Protein AF-A0A1A8GZM3-F1 (afdb_monomer_lite)

Secondary structure (DSSP, 8-state):
-------------S---HHHHHHHHHHHHHHHHHHHHHHHHHHHHHHHHHHHHHHT------------

pLDDT: mean 71.96, std 18.18, range [49.5, 97.62]

Structure (mmCIF, N/CA/C/O backbone):
data_AF-A0A1A8GZM3-F1
#
_entry.id   AF-A0A1A8GZM3-F1
#
loop_
_atom_site.group_PDB
_atom_site.id
_atom_site.type_symbol
_atom_site.label_atom_id
_atom_site.label_alt_id
_atom_site.label_comp_id
_atom_site.label_asym_id
_atom_site.label_entity_id
_atom_site.label_seq_id
_atom_site.pdbx_PDB_ins_code
_atom_site.Cartn_x
_atom_site.Cartn_y
_atom_site.Cartn_z
_atom_site.occupancy
_atom_site.B_iso_or_equiv
_atom_site.auth_seq_id
_atom_site.auth_comp_id
_atom_site.auth_asym_id
_atom_site.auth_atom_id
_atom_site.pdbx_PDB_model_num
ATOM 1 N N . MET A 1 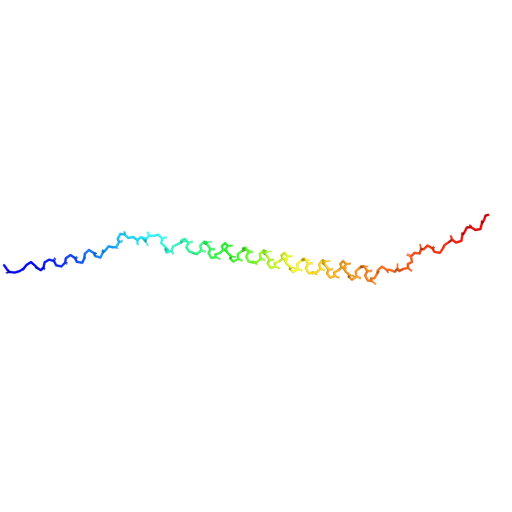1 ? -25.308 31.628 54.488 1.00 54.47 1 MET A N 1
ATOM 2 C CA . MET A 1 1 ? -23.844 31.573 54.264 1.00 54.47 1 MET A CA 1
ATOM 3 C C . MET A 1 1 ? -23.418 30.126 54.475 1.00 54.47 1 MET A C 1
ATOM 5 O O . MET A 1 1 ? -23.738 29.608 55.526 1.00 54.47 1 MET A O 1
ATOM 9 N N . GLY A 1 2 ? -22.813 29.382 53.556 1.00 62.22 2 GLY A N 1
ATOM 10 C CA . GLY A 1 2 ? -22.440 29.636 52.171 1.00 62.22 2 GLY A CA 1
ATOM 11 C C . GLY A 1 2 ? -22.788 28.409 51.318 1.00 62.22 2 GLY A C 1
ATOM 12 O O . GLY A 1 2 ? -22.771 27.278 51.795 1.00 62.22 2 GLY A O 1
ATOM 13 N N . LYS A 1 3 ? -23.177 28.684 50.072 1.00 58.75 3 LYS A N 1
ATOM 14 C CA . LYS A 1 3 ? -23.467 27.721 49.008 1.00 58.75 3 LYS A CA 1
ATOM 15 C C . LYS A 1 3 ? -22.172 26.985 48.656 1.00 58.75 3 LYS A C 1
ATOM 17 O O . LYS A 1 3 ? -21.320 27.575 48.006 1.00 58.75 3 LYS A O 1
ATOM 22 N N . SER A 1 4 ? -22.049 25.725 49.053 1.00 67.56 4 SER A N 1
ATOM 23 C CA . SER A 1 4 ? -21.009 24.830 48.535 1.00 67.56 4 SER A CA 1
ATOM 24 C C . SER A 1 4 ? -21.648 23.574 47.951 1.00 67.56 4 SER A C 1
ATOM 26 O O . SER A 1 4 ? -21.300 22.456 48.308 1.00 67.56 4 SER A O 1
ATOM 28 N N . GLU A 1 5 ? -22.599 23.759 47.036 1.00 59.59 5 GLU A N 1
ATOM 29 C CA . GLU A 1 5 ? -22.837 22.782 45.975 1.00 59.59 5 GLU A CA 1
ATOM 30 C C . GLU A 1 5 ? -21.839 23.125 44.864 1.00 59.59 5 GLU A C 1
ATOM 32 O O . GLU A 1 5 ? -22.081 23.944 43.981 1.00 59.59 5 GLU A O 1
ATOM 37 N N . SER A 1 6 ? -20.624 22.594 44.981 1.00 67.19 6 SER A N 1
ATOM 38 C CA . SER A 1 6 ? -19.687 22.627 43.865 1.00 67.19 6 SER A CA 1
ATOM 39 C C . SER A 1 6 ? -20.283 21.740 42.780 1.00 67.19 6 SER A C 1
ATOM 41 O O . SER A 1 6 ? -20.092 20.524 42.776 1.00 67.19 6 SER A O 1
ATOM 43 N N . GLN A 1 7 ? -21.055 22.350 41.882 1.00 67.19 7 GLN A N 1
ATOM 44 C CA . GLN A 1 7 ? -21.300 21.795 40.565 1.00 67.19 7 GLN A CA 1
ATOM 45 C C . GLN A 1 7 ? -19.974 21.830 39.816 1.00 67.19 7 GLN A C 1
ATOM 47 O O . GLN A 1 7 ? -19.721 22.665 38.952 1.00 67.19 7 GLN A O 1
ATOM 52 N N . MET A 1 8 ? -19.131 20.856 40.136 1.00 56.09 8 MET A N 1
ATOM 53 C CA . MET A 1 8 ? -18.329 20.238 39.109 1.00 56.09 8 MET A CA 1
ATOM 54 C C . MET A 1 8 ? -19.321 19.409 38.295 1.00 56.09 8 MET A C 1
ATOM 56 O O . MET A 1 8 ? -19.426 18.192 38.441 1.00 56.09 8 MET A O 1
ATOM 60 N N . ASP A 1 9 ? -20.091 20.109 37.457 1.00 58.56 9 ASP A N 1
ATOM 61 C CA . ASP A 1 9 ? -20.555 19.557 36.195 1.00 58.56 9 ASP A CA 1
ATOM 62 C C . ASP A 1 9 ? -19.263 19.243 35.441 1.00 58.56 9 ASP A C 1
ATOM 64 O O . ASP A 1 9 ? -18.744 20.018 34.637 1.00 58.56 9 ASP A O 1
ATOM 68 N N . ILE A 1 10 ? -18.643 18.121 35.820 1.00 60.50 10 ILE A N 1
ATOM 69 C CA . ILE A 1 10 ? -17.763 17.407 34.929 1.00 60.50 10 ILE A CA 1
ATOM 70 C C . ILE A 1 10 ? -18.710 17.081 33.796 1.00 60.50 10 ILE A C 1
ATOM 72 O O . ILE A 1 10 ? -19.533 16.170 33.871 1.00 60.50 10 ILE A O 1
ATOM 76 N N . MET A 1 11 ? -18.630 17.936 32.792 1.00 54.31 11 MET A N 1
ATOM 77 C CA . MET A 1 11 ? -19.193 17.808 31.477 1.00 54.31 11 MET A CA 1
ATOM 78 C C . MET A 1 11 ? -18.622 16.524 30.861 1.00 54.31 11 MET A C 1
ATOM 80 O O . MET A 1 11 ? -17.836 16.530 29.922 1.00 54.31 11 MET A O 1
ATOM 84 N N . GLU A 1 12 ? -19.054 15.374 31.384 1.00 54.34 12 GLU A N 1
ATOM 85 C CA . GLU A 1 12 ? -18.845 14.041 30.820 1.00 54.34 12 GLU A CA 1
ATOM 86 C C . GLU A 1 12 ? -19.669 13.875 29.532 1.00 54.34 12 GLU A C 1
ATOM 88 O O . GLU A 1 12 ? -19.662 12.826 28.885 1.00 54.34 12 GLU A O 1
ATOM 93 N N . LYS A 1 13 ? -20.397 14.929 29.145 1.00 59.28 13 LYS A N 1
ATOM 94 C CA . LYS A 1 13 ? -21.150 15.065 27.908 1.00 59.28 13 LYS A CA 1
ATOM 95 C C . LYS A 1 13 ? -20.306 15.671 26.798 1.00 59.28 13 LYS A C 1
ATOM 97 O O . LYS A 1 13 ? -20.709 16.642 26.175 1.00 59.28 13 LYS A O 1
ATOM 102 N N . THR A 1 14 ? -19.162 15.081 26.480 1.00 55.81 14 THR A N 1
ATOM 103 C CA . THR A 1 14 ? -18.646 15.216 25.114 1.00 55.81 14 THR A CA 1
ATOM 104 C C . THR A 1 14 ? -17.644 14.111 24.792 1.00 55.81 14 THR A C 1
ATOM 106 O O . THR A 1 14 ? -16.549 14.036 25.336 1.00 55.81 14 THR A O 1
ATOM 109 N N . SER A 1 15 ? -18.053 13.261 23.849 1.00 53.84 15 SER A N 1
ATOM 110 C CA . SER A 1 15 ? -17.232 12.298 23.111 1.00 53.84 15 SER A CA 1
ATOM 111 C C . SER A 1 15 ? -16.884 10.961 23.785 1.00 53.84 15 SER A C 1
ATOM 113 O O . SER A 1 15 ? -15.737 10.524 23.829 1.00 53.84 15 SER A O 1
ATOM 115 N N .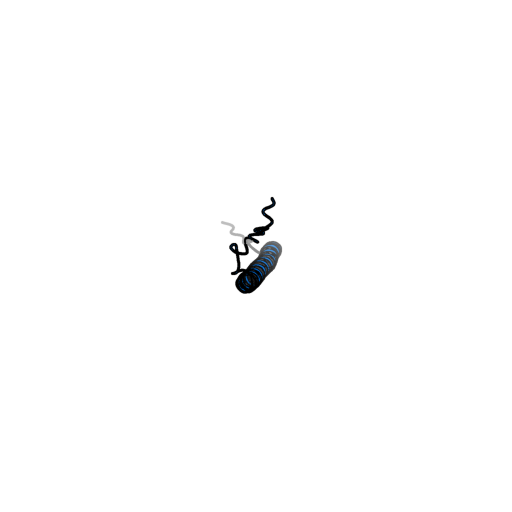 LYS A 1 16 ? -17.904 10.196 24.189 1.00 55.38 16 LYS A N 1
ATOM 116 C CA . LYS A 1 16 ? -17.799 8.724 24.185 1.00 55.38 16 LYS A CA 1
ATOM 117 C C . LYS A 1 16 ? -18.448 8.161 22.906 1.00 55.38 16 LYS A C 1
ATOM 119 O O . LYS A 1 16 ? -19.571 7.676 22.954 1.00 55.38 16 LYS A O 1
ATOM 124 N N . PRO A 1 17 ? -17.739 8.207 21.758 1.00 52.59 17 PRO A N 1
ATOM 125 C CA . PRO A 1 17 ? -17.721 7.041 20.870 1.00 52.59 17 PRO A CA 1
ATOM 126 C C . PRO A 1 17 ? -16.297 6.691 20.380 1.00 52.59 17 PRO A C 1
ATOM 128 O O . PRO A 1 17 ? -16.124 6.125 19.304 1.00 52.59 17 PRO A O 1
ATOM 131 N N . GLY A 1 18 ? -15.250 7.035 21.141 1.00 54.66 18 GLY A N 1
ATOM 132 C CA . GLY A 1 18 ? -13.855 6.902 20.687 1.00 54.66 18 GLY A CA 1
ATOM 133 C C . GLY A 1 18 ? -13.242 5.496 20.745 1.00 54.66 18 GLY A C 1
ATOM 134 O O . GLY A 1 18 ? -12.240 5.244 20.089 1.00 54.66 18 GLY A O 1
ATOM 135 N N . LYS A 1 19 ? -13.820 4.545 21.490 1.00 54.59 19 LYS A N 1
ATOM 136 C CA . LYS A 1 19 ? -13.090 3.312 21.861 1.00 54.59 19 LYS A CA 1
ATOM 137 C C . LYS A 1 19 ? -13.044 2.224 20.775 1.00 54.59 19 LYS A C 1
ATOM 139 O O . LYS A 1 19 ? -12.247 1.304 20.885 1.00 54.59 19 LYS A O 1
ATOM 144 N N . ARG A 1 20 ? -13.902 2.297 19.747 1.00 56.03 20 ARG A N 1
ATOM 145 C CA . ARG A 1 20 ? -14.023 1.249 18.704 1.00 56.03 20 ARG A CA 1
ATOM 146 C C . ARG A 1 20 ? -13.852 1.734 17.264 1.00 56.03 20 ARG A C 1
ATOM 148 O O . ARG A 1 20 ? -13.635 0.915 16.382 1.00 56.03 20 ARG A O 1
ATOM 155 N N . ARG A 1 21 ? -13.976 3.041 17.006 1.00 57.25 21 ARG A N 1
ATOM 156 C CA . ARG A 1 21 ? -13.817 3.612 15.654 1.00 57.25 21 ARG A CA 1
ATOM 157 C C . ARG A 1 21 ? -12.359 3.840 15.271 1.00 57.25 21 ARG A C 1
ATOM 159 O O . ARG A 1 21 ? -12.045 3.804 14.088 1.00 57.25 21 ARG A O 1
ATOM 166 N N . TRP A 1 22 ? -11.487 4.031 16.258 1.00 60.38 22 TRP A N 1
ATOM 167 C CA . TRP A 1 22 ? -10.061 4.225 16.020 1.00 60.38 22 TRP A CA 1
ATOM 168 C C . TRP A 1 22 ? -9.421 2.999 15.369 1.00 60.38 22 TRP A C 1
ATOM 170 O O . TRP A 1 22 ? -8.789 3.141 14.336 1.00 60.38 22 TRP A O 1
ATOM 180 N N . THR A 1 23 ? -9.703 1.788 15.855 1.00 74.62 23 THR A N 1
ATOM 181 C CA . THR A 1 23 ? -9.151 0.552 15.279 1.00 74.62 23 THR A CA 1
ATOM 182 C C . THR A 1 23 ? -9.524 0.345 13.814 1.00 74.62 23 THR A C 1
ATOM 184 O O . THR A 1 23 ? -8.664 -0.021 13.025 1.00 74.62 23 THR A O 1
ATOM 187 N N . VAL A 1 24 ? -10.770 0.612 13.407 1.00 83.38 24 VAL A N 1
ATOM 188 C CA . VAL A 1 24 ? -11.170 0.483 11.990 1.00 83.38 24 VAL A CA 1
ATOM 189 C C . VAL A 1 24 ? -10.425 1.489 11.112 1.00 83.38 24 VAL A C 1
ATOM 191 O O . VAL A 1 24 ? -9.981 1.131 10.022 1.00 83.38 24 VAL A O 1
ATOM 194 N N . ALA A 1 25 ? -10.263 2.727 11.585 1.00 85.06 25 ALA A N 1
ATOM 195 C CA . ALA A 1 25 ? -9.494 3.744 10.878 1.00 85.06 25 ALA A CA 1
ATOM 196 C C . ALA A 1 25 ? -8.008 3.365 10.783 1.00 85.06 25 ALA A C 1
ATOM 198 O O . ALA A 1 25 ? -7.429 3.488 9.711 1.00 85.06 25 ALA A O 1
ATOM 199 N N . GLU A 1 26 ? -7.420 2.831 11.853 1.00 86.94 26 GLU A N 1
ATOM 200 C CA . GLU A 1 26 ? -6.023 2.378 11.885 1.00 86.94 26 GLU A CA 1
ATOM 201 C C . GLU A 1 26 ? -5.778 1.188 10.949 1.00 86.94 26 GLU A C 1
ATOM 203 O O . GLU A 1 26 ? -4.797 1.159 10.206 1.00 86.94 26 GLU A O 1
ATOM 208 N N . ILE A 1 27 ? -6.700 0.221 10.925 1.00 91.94 27 ILE A N 1
ATOM 209 C CA . ILE A 1 27 ? -6.642 -0.929 10.014 1.00 91.94 27 ILE A CA 1
ATOM 210 C C . ILE A 1 27 ? -6.779 -0.451 8.570 1.00 91.94 27 ILE A C 1
ATOM 212 O O . ILE A 1 27 ? -5.987 -0.838 7.715 1.00 91.94 27 ILE A O 1
ATOM 216 N N . SER A 1 28 ? -7.741 0.433 8.302 1.00 90.94 28 SER A N 1
ATOM 217 C CA . SER A 1 28 ? -7.934 1.007 6.967 1.00 90.94 28 SER A CA 1
ATOM 218 C C . SER A 1 28 ? -6.699 1.787 6.518 1.00 90.94 28 SER A C 1
ATOM 220 O O . SER A 1 28 ? -6.250 1.624 5.388 1.00 90.94 28 SER A O 1
ATOM 222 N N . LEU A 1 29 ? -6.106 2.583 7.411 1.00 93.44 29 LEU A N 1
ATOM 223 C CA . LEU A 1 29 ? -4.882 3.329 7.143 1.00 93.44 29 LEU A CA 1
ATOM 224 C C . LEU A 1 29 ? -3.707 2.388 6.859 1.00 93.44 29 LEU A C 1
ATOM 226 O O . LEU A 1 29 ? -2.970 2.610 5.905 1.00 93.44 29 LEU A O 1
ATOM 230 N N . SER A 1 30 ? -3.573 1.305 7.625 1.00 94.00 30 SER A N 1
ATOM 231 C CA . SER A 1 30 ? -2.543 0.283 7.407 1.00 94.00 30 SER A CA 1
ATOM 232 C C . SER A 1 30 ? -2.695 -0.386 6.041 1.00 94.00 30 SER A C 1
ATOM 234 O O . SER A 1 30 ? -1.720 -0.517 5.304 1.00 94.00 30 SER A O 1
ATOM 236 N N . VAL A 1 31 ? -3.922 -0.756 5.660 1.00 96.38 31 VAL A N 1
ATOM 237 C CA . VAL A 1 31 ? -4.214 -1.328 4.337 1.00 96.38 31 VAL A CA 1
ATOM 238 C C . VAL A 1 31 ? -3.892 -0.321 3.228 1.00 96.38 31 VAL A C 1
ATOM 240 O O . VAL A 1 31 ? -3.240 -0.686 2.253 1.00 96.38 31 VAL A O 1
ATOM 243 N N . LEU A 1 32 ? -4.280 0.950 3.381 1.00 96.81 32 LEU A N 1
ATOM 244 C CA . LEU A 1 32 ? -3.960 2.005 2.413 1.00 96.81 32 LEU A CA 1
ATOM 245 C C . LEU A 1 32 ? -2.447 2.199 2.256 1.00 96.81 32 LEU A C 1
ATOM 247 O O . LEU A 1 32 ? -1.954 2.253 1.132 1.00 96.81 32 LEU A O 1
ATOM 251 N N . LEU A 1 33 ? -1.698 2.249 3.359 1.00 96.31 33 LEU A N 1
ATOM 252 C CA . LEU A 1 33 ? -0.239 2.382 3.333 1.00 96.31 33 LEU A CA 1
ATOM 253 C C . LEU A 1 33 ? 0.442 1.179 2.667 1.00 96.31 33 LEU A C 1
ATOM 255 O O . LEU A 1 33 ? 1.394 1.359 1.901 1.00 96.31 33 LEU A O 1
ATOM 259 N N . LEU A 1 34 ? -0.062 -0.035 2.906 1.00 96.88 34 LEU A N 1
ATOM 260 C CA . LEU A 1 34 ? 0.417 -1.244 2.234 1.00 96.88 34 LEU A CA 1
ATOM 261 C C . LEU A 1 34 ? 0.153 -1.198 0.726 1.00 96.88 34 LEU A C 1
ATOM 263 O O . LEU A 1 34 ? 1.054 -1.506 -0.052 1.00 96.88 34 LEU A O 1
ATOM 267 N N . LEU A 1 35 ? -1.044 -0.779 0.302 1.00 97.62 35 LEU A N 1
ATOM 268 C CA . LEU A 1 35 ? -1.380 -0.643 -1.118 1.00 97.62 35 LEU A CA 1
ATOM 269 C C . LEU A 1 35 ? -0.490 0.392 -1.812 1.00 97.62 35 LEU A C 1
ATOM 271 O O . LEU A 1 35 ? 0.035 0.115 -2.889 1.00 97.62 35 LEU A O 1
ATOM 275 N N . VAL A 1 36 ? -0.272 1.549 -1.181 1.00 97.56 36 VAL A N 1
ATOM 276 C CA . VAL A 1 36 ? 0.615 2.596 -1.711 1.00 97.56 36 VAL A CA 1
ATOM 277 C C . VAL A 1 36 ? 2.054 2.091 -1.816 1.00 97.56 36 VAL A C 1
ATOM 279 O O . VAL A 1 36 ? 2.679 2.279 -2.858 1.00 97.56 36 VAL A O 1
ATOM 282 N N . SER A 1 37 ? 2.570 1.397 -0.795 1.00 97.50 37 SER A N 1
ATOM 283 C CA . SER A 1 37 ? 3.914 0.799 -0.850 1.00 97.50 37 SER A CA 1
ATOM 284 C C . SER A 1 37 ? 4.037 -0.256 -1.947 1.00 97.50 37 SER A C 1
ATOM 286 O O . SER A 1 37 ? 5.024 -0.266 -2.677 1.00 97.50 37 SER A O 1
ATOM 288 N N . CYS A 1 38 ? 3.033 -1.123 -2.094 1.00 96.12 38 CYS A N 1
ATOM 289 C CA . CYS A 1 38 ? 3.003 -2.147 -3.136 1.00 96.12 38 CYS A CA 1
ATOM 290 C C . CYS A 1 38 ? 3.007 -1.517 -4.536 1.00 96.12 38 CYS A C 1
ATOM 292 O O . CYS A 1 38 ? 3.809 -1.900 -5.388 1.00 96.12 38 CYS A O 1
ATOM 294 N N . ALA A 1 39 ? 2.174 -0.495 -4.751 1.00 96.94 39 ALA A N 1
ATOM 295 C CA . ALA A 1 39 ? 2.136 0.249 -6.002 1.00 96.94 39 ALA A CA 1
ATOM 296 C C . ALA A 1 39 ? 3.475 0.941 -6.295 1.00 96.94 39 ALA A C 1
ATOM 298 O O . ALA A 1 39 ? 3.957 0.854 -7.422 1.00 96.94 39 ALA A O 1
ATOM 299 N N . LEU A 1 40 ? 4.105 1.570 -5.293 1.00 97.00 40 LEU A N 1
ATOM 300 C CA . LEU A 1 40 ? 5.426 2.189 -5.440 1.00 97.00 40 LEU A CA 1
ATOM 301 C C . LEU A 1 40 ? 6.495 1.159 -5.811 1.00 97.00 40 LEU A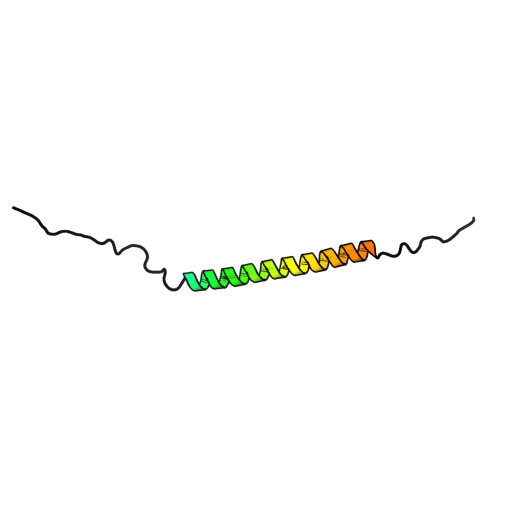 C 1
ATOM 303 O O . LEU A 1 40 ? 7.259 1.390 -6.741 1.00 97.00 40 LEU A O 1
ATOM 307 N N . ALA A 1 41 ? 6.546 0.023 -5.112 1.00 96.62 41 ALA A N 1
ATOM 308 C CA . ALA A 1 41 ? 7.509 -1.038 -5.392 1.00 96.62 41 ALA A CA 1
ATOM 309 C C . ALA A 1 41 ? 7.315 -1.607 -6.805 1.00 96.62 41 ALA A C 1
ATOM 311 O O . ALA A 1 41 ? 8.284 -1.749 -7.548 1.00 96.62 41 ALA A O 1
ATOM 312 N N . GLY A 1 42 ? 6.065 -1.858 -7.207 1.00 95.56 42 GLY A N 1
ATOM 313 C CA . GLY A 1 42 ? 5.726 -2.281 -8.565 1.00 95.56 42 GLY A CA 1
ATOM 314 C C . GLY A 1 42 ? 6.136 -1.250 -9.616 1.00 95.56 42 GLY A C 1
ATOM 315 O O . GLY A 1 42 ? 6.744 -1.616 -10.617 1.00 95.56 42 GLY A O 1
ATOM 316 N N . LEU A 1 43 ? 5.882 0.039 -9.366 1.00 95.31 43 LEU A N 1
ATOM 317 C CA . LEU A 1 43 ? 6.318 1.140 -10.228 1.00 95.31 43 LEU A CA 1
ATOM 318 C C . LEU A 1 43 ? 7.835 1.225 -10.329 1.00 95.31 43 LEU A C 1
ATOM 320 O O . LEU A 1 43 ? 8.335 1.396 -11.429 1.00 95.31 43 LEU A O 1
ATOM 324 N N . VAL A 1 44 ? 8.570 1.083 -9.226 1.00 95.69 44 VAL A N 1
ATOM 325 C CA . VAL A 1 44 ? 10.038 1.090 -9.235 1.00 95.69 44 VAL A CA 1
ATOM 326 C C . VAL A 1 44 ? 10.566 -0.099 -10.026 1.00 95.69 44 VAL A C 1
ATOM 328 O O . VAL A 1 44 ? 11.409 0.089 -10.892 1.00 95.69 44 VAL A O 1
ATOM 331 N N . VAL A 1 45 ? 10.045 -1.307 -9.805 1.00 94.69 45 VAL A N 1
ATOM 332 C CA . VAL A 1 45 ? 10.459 -2.504 -10.555 1.00 94.69 45 VAL A CA 1
ATOM 333 C C . VAL A 1 45 ? 10.128 -2.369 -12.039 1.00 94.69 45 VAL A C 1
ATOM 335 O O . VAL A 1 45 ? 10.974 -2.679 -12.879 1.00 94.69 45 VAL A O 1
ATOM 338 N N . LEU A 1 46 ? 8.929 -1.890 -12.374 1.00 92.62 46 LEU A N 1
ATOM 339 C CA . LEU A 1 46 ? 8.503 -1.667 -13.753 1.00 92.62 46 LEU A CA 1
ATOM 340 C C . LEU A 1 46 ? 9.329 -0.564 -14.410 1.00 92.62 46 LEU A C 1
ATOM 342 O O . LEU A 1 46 ? 9.769 -0.733 -15.537 1.00 92.62 46 LEU A O 1
ATOM 346 N N . TYR A 1 47 ? 9.582 0.534 -13.705 1.00 92.31 47 TYR A N 1
ATOM 347 C CA . TYR A 1 47 ? 10.405 1.639 -14.175 1.00 92.31 47 TYR A CA 1
ATOM 348 C C . TYR A 1 47 ? 11.843 1.185 -14.390 1.00 92.31 47 TYR A C 1
ATOM 350 O O . TYR A 1 47 ? 12.388 1.385 -15.466 1.00 92.31 47 TYR A O 1
ATOM 358 N N . THR A 1 48 ? 12.449 0.503 -13.419 1.00 90.00 48 THR A N 1
ATOM 359 C CA . THR A 1 48 ? 13.785 -0.073 -13.565 1.00 90.00 48 THR A CA 1
ATOM 360 C C . THR A 1 48 ? 13.820 -1.080 -14.706 1.00 90.00 48 THR A C 1
ATOM 362 O O . THR A 1 48 ? 14.776 -1.060 -15.470 1.00 90.00 48 THR A O 1
ATOM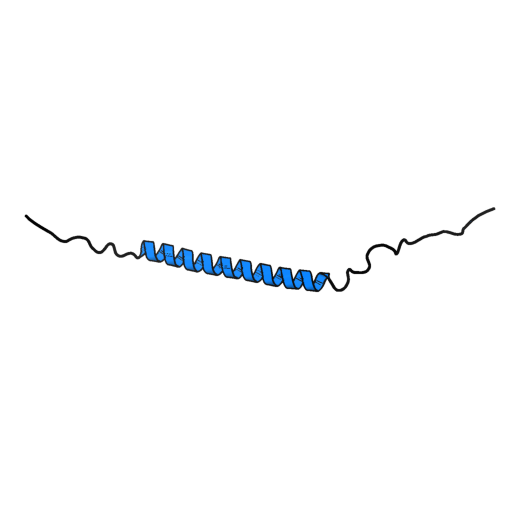 365 N N . SER A 1 49 ? 12.796 -1.918 -14.878 1.00 85.38 49 SER A N 1
ATOM 366 C CA . SER A 1 49 ? 12.727 -2.867 -15.995 1.00 85.38 49 SER A CA 1
ATOM 367 C C . SER A 1 49 ? 12.575 -2.156 -17.333 1.00 85.38 49 SER A C 1
ATOM 369 O O . SER A 1 49 ? 13.311 -2.477 -18.250 1.00 85.38 49 SER A O 1
ATOM 371 N N . ALA A 1 50 ? 11.714 -1.146 -17.440 1.00 83.25 50 ALA A N 1
ATOM 372 C CA . ALA A 1 50 ? 11.517 -0.360 -18.654 1.00 83.25 50 ALA A CA 1
ATOM 373 C C . ALA A 1 50 ? 12.760 0.470 -19.010 1.00 83.25 50 ALA A C 1
ATOM 375 O O . ALA A 1 50 ? 13.153 0.530 -20.170 1.00 83.25 50 ALA A O 1
ATOM 376 N N . VAL A 1 51 ? 13.423 1.078 -18.024 1.00 78.75 51 VAL A N 1
ATOM 377 C CA . VAL A 1 51 ? 14.685 1.811 -18.212 1.00 78.75 51 VAL A CA 1
ATOM 378 C C . VAL A 1 51 ? 15.813 0.850 -18.584 1.00 78.75 51 VAL A C 1
ATOM 380 O O . VAL A 1 51 ? 16.599 1.135 -19.484 1.00 78.75 51 VAL A O 1
ATOM 383 N N . LYS A 1 52 ? 15.882 -0.320 -17.942 1.00 70.88 52 LYS A N 1
ATOM 384 C CA . LYS A 1 52 ? 16.861 -1.364 -18.264 1.00 70.88 52 LYS A CA 1
ATOM 385 C C . LYS A 1 52 ? 16.588 -1.995 -19.631 1.00 70.88 52 LYS A C 1
ATOM 387 O O . LYS A 1 52 ? 17.538 -2.314 -20.330 1.00 70.88 52 LYS A O 1
ATOM 392 N N . GLU A 1 53 ? 15.331 -2.126 -20.042 1.00 59.06 53 GLU A N 1
ATOM 393 C CA . GLU A 1 53 ? 14.927 -2.578 -21.377 1.00 59.06 53 GLU A CA 1
ATOM 394 C C . GLU A 1 53 ? 15.232 -1.518 -22.439 1.00 59.06 53 GLU A C 1
ATOM 396 O O . GLU A 1 53 ? 15.706 -1.866 -23.512 1.00 59.06 53 GLU A O 1
ATOM 401 N N . GLN A 1 54 ? 15.080 -0.224 -22.140 1.00 56.59 54 GLN A N 1
ATOM 402 C CA . GLN A 1 54 ? 15.573 0.837 -23.024 1.00 56.59 54 GLN A CA 1
ATOM 403 C C . GLN A 1 54 ? 17.103 0.831 -23.133 1.00 56.59 54 GLN A C 1
ATOM 405 O O . GLN A 1 54 ? 17.629 1.010 -24.229 1.00 56.59 54 GLN A O 1
ATOM 410 N N . SER A 1 55 ? 17.818 0.565 -22.036 1.00 53.59 55 SER A N 1
ATOM 411 C CA . SER A 1 55 ? 19.279 0.404 -22.044 1.00 53.59 55 SER A CA 1
ATOM 412 C C . SER A 1 55 ? 19.741 -0.878 -22.743 1.00 53.59 55 SER A C 1
ATOM 414 O O . SER A 1 55 ? 20.880 -0.935 -23.196 1.00 53.59 55 SER A O 1
ATOM 416 N N . ASN A 1 56 ? 18.892 -1.905 -22.798 1.00 49.66 56 ASN A N 1
ATOM 417 C CA . ASN A 1 56 ? 19.172 -3.194 -23.425 1.00 49.66 56 ASN A CA 1
ATOM 418 C C . ASN A 1 56 ? 18.353 -3.393 -24.703 1.00 49.66 56 ASN A C 1
ATOM 420 O O . ASN A 1 56 ? 18.183 -4.525 -25.146 1.00 49.66 56 ASN A O 1
ATOM 424 N N . ARG A 1 57 ? 17.851 -2.311 -25.320 1.00 51.53 57 ARG A N 1
ATOM 425 C CA . ARG A 1 57 ? 17.530 -2.353 -26.741 1.00 51.53 57 ARG A CA 1
ATOM 426 C C . ARG A 1 57 ? 18.864 -2.598 -27.426 1.00 51.53 57 ARG A C 1
ATOM 428 O O . ARG A 1 57 ? 19.700 -1.691 -27.420 1.00 51.53 57 ARG A O 1
ATOM 435 N N . PRO A 1 58 ? 19.096 -3.782 -28.015 1.00 49.50 58 PRO A N 1
ATOM 436 C CA . PRO A 1 58 ? 20.201 -3.905 -28.929 1.00 49.50 58 PRO A CA 1
ATOM 437 C C . PRO A 1 58 ? 19.878 -2.890 -30.015 1.00 49.50 58 PRO A C 1
ATOM 439 O O . PRO A 1 58 ? 18.806 -2.921 -30.625 1.00 49.50 58 PRO A O 1
ATOM 442 N N . SER A 1 59 ? 20.778 -1.946 -30.220 1.00 52.34 59 SER A N 1
ATOM 443 C CA . SER A 1 59 ? 20.882 -1.217 -31.468 1.00 52.34 59 SER A CA 1
ATOM 444 C C . SER A 1 59 ? 21.160 -2.235 -32.584 1.00 52.34 59 SER A C 1
ATOM 446 O O . SER A 1 59 ? 22.289 -2.403 -33.027 1.00 52.34 59 SER A O 1
ATOM 448 N N . MET A 1 60 ? 20.137 -2.984 -32.978 1.00 51.41 60 MET A N 1
ATOM 449 C CA . MET A 1 60 ? 20.085 -3.918 -34.097 1.00 51.41 60 MET A CA 1
ATOM 450 C C . MET A 1 60 ? 18.648 -3.825 -34.615 1.00 51.41 60 MET A C 1
ATOM 452 O O . MET A 1 60 ? 17.706 -4.050 -33.870 1.00 51.41 60 MET A O 1
ATOM 456 N N . SER A 1 61 ? 18.352 -3.451 -35.849 1.00 50.78 61 SER A N 1
ATOM 457 C CA . SER A 1 61 ? 19.1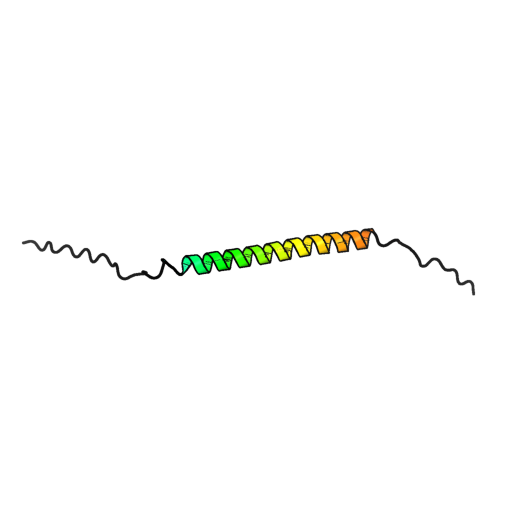89 -3.182 -37.004 1.00 50.78 61 SER A CA 1
ATOM 458 C C . SER A 1 61 ? 18.353 -2.338 -37.959 1.00 50.78 61 SER A C 1
ATOM 460 O O . SER A 1 61 ? 17.196 -2.660 -38.224 1.00 50.78 61 SER A O 1
ATOM 462 N N . ARG A 1 62 ? 18.954 -1.313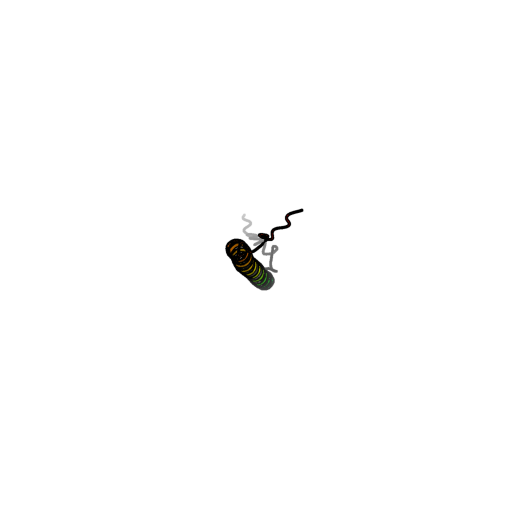 -38.557 1.00 54.12 62 ARG A N 1
ATOM 463 C CA . ARG A 1 62 ? 18.593 -0.941 -39.930 1.00 54.12 62 ARG A CA 1
ATOM 464 C C . ARG A 1 62 ? 19.844 -0.586 -40.724 1.00 54.12 62 ARG A C 1
ATOM 466 O O . ARG A 1 62 ? 19.932 0.446 -41.367 1.00 54.12 62 ARG A O 1
ATOM 473 N N . SER A 1 63 ? 20.821 -1.488 -40.672 1.00 61.84 63 SER A N 1
ATOM 474 C CA . SER A 1 63 ? 21.755 -1.683 -41.774 1.00 61.84 63 SER A CA 1
ATOM 475 C C . SER A 1 63 ? 21.124 -2.693 -42.734 1.00 61.84 63 SER A C 1
ATOM 477 O O . SER A 1 63 ? 21.169 -3.901 -42.508 1.00 61.84 63 SER A O 1
ATOM 479 N N . SER A 1 64 ? 20.476 -2.206 -43.782 1.00 56.25 64 SER A N 1
ATOM 480 C CA . SER A 1 64 ? 20.271 -2.969 -45.014 1.00 56.25 64 SER A CA 1
ATOM 481 C C . SER A 1 64 ? 20.232 -1.965 -46.154 1.00 56.25 64 SER A C 1
ATOM 483 O O . SER A 1 64 ? 19.233 -1.295 -46.389 1.00 56.25 64 SER A O 1
ATOM 485 N N . THR A 1 65 ? 21.416 -1.806 -46.739 1.00 61.16 65 THR A N 1
ATOM 486 C CA . THR A 1 65 ? 21.682 -1.628 -48.168 1.00 61.16 65 THR A CA 1
ATOM 487 C C . THR A 1 65 ? 20.466 -1.781 -49.077 1.00 61.16 65 THR A C 1
ATOM 489 O O . THR A 1 65 ? 19.819 -2.827 -49.095 1.00 61.16 65 THR A O 1
ATOM 492 N N . GLY A 1 66 ? 20.244 -0.754 -49.888 1.00 56.00 66 GLY A N 1
ATOM 493 C CA . GLY A 1 66 ? 19.412 -0.780 -51.081 1.00 56.00 66 GLY A CA 1
ATOM 494 C C . GLY A 1 66 ? 19.998 0.212 -52.074 1.00 56.00 66 GLY A C 1
ATOM 495 O O . GLY A 1 66 ? 19.499 1.326 -52.183 1.00 56.00 66 GLY A O 1
ATOM 496 N N . ASP A 1 67 ? 21.114 -0.180 -52.691 1.00 52.34 67 ASP A N 1
ATOM 497 C CA . ASP A 1 67 ? 21.602 0.386 -53.950 1.00 52.34 67 ASP A CA 1
ATOM 498 C C . ASP A 1 67 ? 20.464 0.357 -54.984 1.00 52.34 67 ASP A C 1
ATOM 500 O O . ASP A 1 67 ? 19.775 -0.661 -55.120 1.00 52.34 67 ASP A O 1
ATOM 504 N N . GLY A 1 68 ? 20.277 1.472 -55.684 1.00 55.72 68 GLY A N 1
ATOM 505 C CA . GLY A 1 68 ? 19.326 1.657 -56.775 1.00 55.72 68 GLY A CA 1
ATOM 506 C C . GLY A 1 68 ? 19.639 2.940 -57.521 1.00 55.72 68 GLY A C 1
ATOM 507 O O . GLY A 1 68 ? 19.601 4.002 -56.863 1.00 55.72 68 GLY A O 1
#

Sequence (68 aa):
MGKSESQMDIMEKTSKPGKRRWTVAEISLSVLLLLVSCALAGLVVLYTSAVKEQSNRPSMSRSSTGDG

Foldseek 3Di:
DDDPPPPPPVCPPDDPPPPPVVVVVVVVVVVVVVVVVVVVVVCVVVVCVVVVVVVPPPCDDDPDDDDD

Organism: NCBI:txid1143690

Radius of gyration: 33.26 Å; chains: 1; bounding box: 46×36×111 Å